Protein AF-A0A0A9ATW8-F1 (afdb_monomer_lite)

Organism: Arundo donax (NCBI:txid35708)

Radius of gyration: 14.42 Å; chains: 1; bounding box: 28×34×36 Å

Sequence (84 aa):
MYNFLVRILTVMSMLDSKVEVKENTIKFFMETEFCEFSPELEDHFEIFEHIRGFNVTVVTSASTKDVTSLLWSGFLLKDEGETN

Structure (mmCIF, N/CA/C/O backbone):
data_AF-A0A0A9ATW8-F1
#
_entry.id   AF-A0A0A9ATW8-F1
#
loop_
_atom_site.group_PDB
_atom_site.id
_atom_site.type_symbol
_atom_site.label_atom_id
_atom_site.label_alt_id
_atom_site.label_comp_id
_atom_site.label_asym_id
_atom_site.label_entity_id
_atom_site.label_seq_id
_atom_site.pdbx_PDB_ins_code
_atom_site.Cartn_x
_atom_site.Cartn_y
_atom_site.Cartn_z
_atom_site.occupancy
_atom_site.B_iso_or_equiv
_atom_site.auth_seq_id
_atom_site.auth_comp_id
_atom_site.auth_asym_id
_atom_site.auth_atom_id
_atom_site.pdbx_PDB_model_num
ATOM 1 N N . MET A 1 1 ? 7.447 -9.881 2.934 1.00 78.56 1 MET A N 1
ATOM 2 C CA . MET A 1 1 ? 6.292 -8.961 3.027 1.00 78.56 1 MET A CA 1
ATOM 3 C C . MET A 1 1 ? 6.712 -7.537 3.378 1.00 78.56 1 MET A C 1
ATOM 5 O O . MET A 1 1 ? 6.415 -6.641 2.606 1.00 78.56 1 MET A O 1
ATOM 9 N N . TY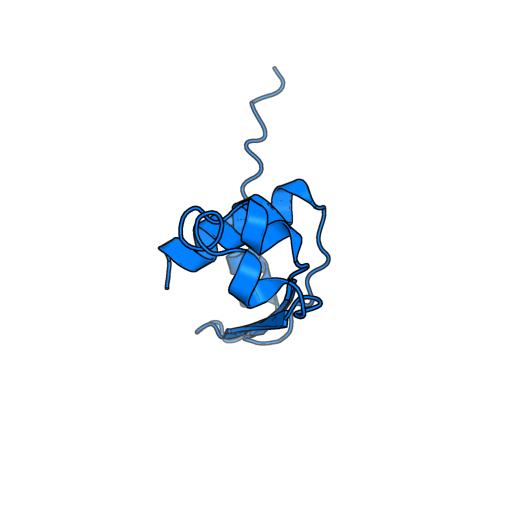R A 1 2 ? 7.432 -7.322 4.485 1.00 81.31 2 TYR A N 1
ATOM 10 C CA . TYR A 1 2 ? 7.836 -5.979 4.927 1.00 81.31 2 TYR A CA 1
ATOM 11 C C . TYR A 1 2 ? 8.617 -5.175 3.869 1.00 81.31 2 TYR A C 1
ATOM 13 O O . TYR A 1 2 ? 8.216 -4.064 3.564 1.00 81.31 2 TYR A O 1
ATOM 21 N N . ASN A 1 3 ? 9.635 -5.755 3.217 1.00 81.19 3 ASN A N 1
ATOM 22 C CA . ASN A 1 3 ? 10.408 -5.048 2.176 1.00 81.19 3 ASN A CA 1
ATOM 23 C C . ASN A 1 3 ? 9.539 -4.531 1.018 1.00 81.19 3 ASN A C 1
ATOM 25 O O . ASN A 1 3 ? 9.717 -3.410 0.561 1.00 81.19 3 ASN A O 1
ATOM 29 N N . PHE A 1 4 ? 8.565 -5.330 0.578 1.00 82.06 4 PHE A N 1
ATOM 30 C CA . PHE A 1 4 ? 7.615 -4.918 -0.454 1.00 82.06 4 PHE A CA 1
ATOM 31 C C . PHE A 1 4 ? 6.714 -3.779 0.035 1.00 82.06 4 PHE A C 1
ATOM 33 O O . PHE A 1 4 ? 6.518 -2.811 -0.687 1.00 82.06 4 PHE A O 1
ATOM 40 N N . LEU A 1 5 ? 6.221 -3.855 1.280 1.00 84.19 5 LEU A N 1
ATOM 41 C CA . LEU A 1 5 ? 5.449 -2.769 1.891 1.00 84.19 5 LEU A CA 1
ATOM 42 C C . LEU A 1 5 ? 6.260 -1.474 1.984 1.00 84.19 5 LEU A C 1
ATOM 44 O O . LEU A 1 5 ? 5.724 -0.430 1.648 1.00 84.19 5 LEU A O 1
ATOM 48 N N . VAL A 1 6 ? 7.536 -1.535 2.378 1.00 83.81 6 VAL A N 1
ATOM 49 C CA . VAL A 1 6 ? 8.413 -0.352 2.437 1.00 83.81 6 VAL A CA 1
ATOM 50 C C . VAL A 1 6 ? 8.537 0.298 1.060 1.00 83.81 6 VAL A C 1
ATOM 52 O O . VAL A 1 6 ? 8.279 1.491 0.942 1.00 83.81 6 VAL A O 1
ATOM 55 N N . ARG A 1 7 ? 8.841 -0.478 0.009 1.00 83.25 7 ARG A N 1
ATOM 56 C CA . ARG A 1 7 ? 8.931 0.053 -1.365 1.00 83.25 7 ARG A CA 1
ATOM 57 C C . ARG A 1 7 ? 7.620 0.694 -1.817 1.00 83.25 7 ARG A C 1
ATOM 59 O O . ARG A 1 7 ? 7.623 1.810 -2.325 1.00 83.25 7 ARG A O 1
ATOM 66 N N . ILE A 1 8 ? 6.499 0.008 -1.592 1.00 84.81 8 ILE A N 1
ATOM 67 C CA . ILE A 1 8 ? 5.167 0.526 -1.909 1.00 84.81 8 ILE A CA 1
ATOM 68 C C . ILE A 1 8 ? 4.900 1.845 -1.189 1.00 84.81 8 ILE A C 1
ATOM 70 O O . ILE A 1 8 ? 4.447 2.792 -1.820 1.00 84.81 8 ILE A O 1
ATOM 74 N N . LEU A 1 9 ? 5.173 1.914 0.115 1.00 83.62 9 LEU A N 1
ATOM 75 C CA . LEU A 1 9 ? 4.926 3.107 0.921 1.00 83.62 9 LEU A CA 1
ATOM 76 C C . LEU A 1 9 ? 5.764 4.291 0.434 1.00 83.62 9 LEU A C 1
ATOM 78 O O . LEU A 1 9 ? 5.243 5.402 0.357 1.00 83.62 9 LEU A O 1
ATOM 82 N N . THR A 1 10 ? 7.020 4.053 0.045 1.00 83.06 10 THR A N 1
ATOM 83 C CA . THR A 1 10 ? 7.879 5.082 -0.555 1.00 83.06 10 THR A CA 1
ATOM 84 C C . THR A 1 10 ? 7.267 5.637 -1.839 1.00 83.06 10 THR A C 1
ATOM 86 O O . THR A 1 10 ? 7.100 6.849 -1.951 1.00 83.06 10 THR A O 1
ATOM 89 N N . VAL A 1 11 ? 6.862 4.768 -2.771 1.00 80.94 11 VAL A N 1
ATOM 90 C CA . VAL A 1 11 ? 6.248 5.190 -4.043 1.00 80.94 11 VAL A CA 1
ATOM 91 C C . VAL A 1 11 ? 4.913 5.898 -3.809 1.00 80.94 11 VAL A C 1
ATOM 93 O O . VAL A 1 11 ? 4.680 6.981 -4.340 1.00 80.94 11 VAL A O 1
ATOM 96 N N . MET A 1 12 ? 4.052 5.346 -2.952 1.00 80.06 12 MET A N 1
ATOM 97 C CA . MET A 1 12 ? 2.762 5.955 -2.610 1.00 80.06 12 MET A CA 1
ATOM 98 C C . MET A 1 12 ? 2.919 7.342 -1.980 1.00 80.06 12 MET A C 1
ATOM 100 O O . MET A 1 12 ? 2.102 8.222 -2.247 1.00 80.06 12 MET A O 1
ATOM 104 N N . SER A 1 13 ? 3.955 7.547 -1.159 1.00 78.81 13 SER A N 1
ATOM 105 C CA . SER A 1 13 ? 4.244 8.848 -0.549 1.00 78.81 13 SER A CA 1
ATOM 106 C C . SER A 1 13 ? 4.744 9.885 -1.557 1.00 78.81 13 SER A C 1
ATOM 108 O O . SER A 1 13 ? 4.603 11.075 -1.288 1.00 78.81 13 SER A O 1
ATOM 110 N N . MET A 1 14 ? 5.341 9.469 -2.677 1.00 79.56 14 MET A N 1
ATOM 111 C CA . MET A 1 14 ? 5.773 10.377 -3.748 1.00 79.56 14 MET A CA 1
ATOM 112 C C . MET A 1 14 ? 4.617 10.779 -4.671 1.00 79.56 14 MET A C 1
ATOM 114 O O . MET A 1 14 ? 4.635 11.872 -5.227 1.00 79.56 14 MET A O 1
ATOM 118 N N . LEU A 1 15 ? 3.622 9.901 -4.832 1.00 76.19 15 LEU A N 1
ATOM 119 C CA . LEU A 1 15 ? 2.529 10.051 -5.801 1.00 76.19 15 LEU A CA 1
ATOM 120 C C . LEU A 1 15 ? 1.197 10.512 -5.178 1.00 76.19 15 LEU A C 1
ATOM 122 O O . LEU A 1 15 ? 0.172 10.497 -5.856 1.00 76.19 15 LEU A O 1
ATOM 126 N N . ASP A 1 16 ? 1.182 10.866 -3.886 1.00 74.94 16 ASP A N 1
ATOM 127 C CA . ASP A 1 16 ? -0.023 11.245 -3.124 1.00 74.94 16 ASP A CA 1
ATOM 128 C C . ASP A 1 16 ? -1.208 10.272 -3.335 1.00 74.94 16 ASP A C 1
ATOM 130 O O . ASP A 1 16 ? -2.382 10.656 -3.443 1.00 74.94 16 ASP A O 1
ATOM 134 N N . SER A 1 17 ? -0.903 8.972 -3.419 1.00 77.25 17 SER A N 1
ATOM 135 C CA . SER A 1 17 ? -1.877 7.950 -3.802 1.00 77.25 17 SER A CA 1
ATOM 136 C C . SER A 1 17 ? -2.992 7.799 -2.764 1.00 77.25 17 SER A C 1
ATOM 138 O O . SER A 1 17 ? -2.757 7.685 -1.558 1.00 77.25 17 SER A O 1
ATOM 140 N N . LYS A 1 18 ? -4.242 7.728 -3.234 1.00 85.56 18 LYS A N 1
ATOM 141 C CA . LYS A 1 18 ? -5.403 7.528 -2.358 1.00 85.56 18 LYS A CA 1
ATOM 142 C C . LYS A 1 18 ? -5.463 6.094 -1.841 1.00 85.56 18 LYS A C 1
ATOM 144 O O . LYS A 1 18 ? -5.315 5.137 -2.599 1.00 85.56 18 LYS A O 1
ATOM 149 N N . VAL A 1 19 ? -5.783 5.959 -0.557 1.00 90.38 19 VAL A N 1
ATOM 150 C CA . VAL A 1 19 ? -5.974 4.672 0.112 1.00 90.38 19 VAL A CA 1
ATOM 151 C C . VAL A 1 19 ? -7.405 4.540 0.632 1.00 90.38 19 VAL A C 1
ATOM 153 O O . VAL A 1 19 ? -7.982 5.488 1.167 1.00 90.38 19 VAL A O 1
ATOM 156 N N . GLU A 1 20 ? -7.983 3.353 0.500 1.00 94.19 20 GLU A N 1
ATOM 157 C CA . GLU A 1 20 ? -9.251 2.982 1.118 1.00 94.19 20 GLU A CA 1
ATOM 158 C C . GLU A 1 20 ? -8.984 2.072 2.322 1.00 94.19 20 GLU A C 1
ATOM 160 O O . GLU A 1 20 ? -8.529 0.936 2.174 1.00 94.19 20 GLU A O 1
ATOM 165 N N . VAL A 1 21 ? -9.312 2.553 3.523 1.00 94.31 21 VAL A N 1
ATOM 166 C CA . VAL A 1 21 ? -9.241 1.752 4.752 1.00 94.31 21 VAL A CA 1
ATOM 167 C C . VAL A 1 21 ? -10.628 1.219 5.115 1.00 94.31 21 VAL A C 1
ATOM 169 O O . VAL A 1 21 ? -11.590 1.981 5.276 1.00 94.31 21 VAL A O 1
ATOM 172 N N . LYS A 1 22 ? -10.722 -0.104 5.262 1.00 93.19 22 LYS A N 1
ATOM 173 C CA . LYS A 1 22 ? -11.888 -0.852 5.769 1.00 93.19 22 LYS A CA 1
ATOM 174 C C . LYS A 1 22 ? -11.491 -1.608 7.047 1.00 93.19 22 LYS A C 1
ATOM 176 O O . LYS A 1 22 ? -10.416 -1.346 7.567 1.00 93.19 22 LYS A O 1
ATOM 181 N N . GLU A 1 23 ? -12.352 -2.496 7.561 1.00 95.38 23 GLU A N 1
ATOM 182 C CA . GLU A 1 23 ? -12.176 -3.218 8.841 1.00 95.38 23 GLU A CA 1
ATOM 183 C C . GLU A 1 23 ? -10.736 -3.661 9.106 1.00 95.38 23 GLU A C 1
ATOM 185 O O . GLU A 1 23 ? -10.030 -2.973 9.829 1.00 95.38 23 GLU A O 1
ATOM 190 N N . ASN A 1 24 ? -10.289 -4.762 8.506 1.00 96.44 24 ASN A N 1
ATOM 191 C CA . ASN A 1 24 ? -8.930 -5.290 8.641 1.00 96.44 24 ASN A CA 1
ATOM 192 C C . ASN A 1 24 ? -8.148 -5.203 7.322 1.00 96.44 24 ASN A C 1
ATOM 194 O O . ASN A 1 24 ? -7.175 -5.927 7.118 1.00 96.44 24 ASN A O 1
ATOM 198 N N . THR A 1 25 ? -8.599 -4.363 6.386 1.00 96.06 25 THR A N 1
ATOM 199 C CA . THR A 1 25 ? -8.008 -4.279 5.046 1.00 96.06 25 THR A CA 1
ATOM 200 C C . THR A 1 25 ? -7.717 -2.856 4.623 1.00 96.06 25 THR A C 1
ATOM 202 O O . THR A 1 25 ? -8.541 -1.960 4.824 1.00 96.06 25 THR A O 1
ATOM 205 N N . ILE A 1 26 ? -6.600 -2.694 3.927 1.00 94.06 26 ILE A N 1
ATOM 206 C CA . ILE A 1 26 ? -6.158 -1.447 3.311 1.00 94.06 26 ILE A CA 1
ATOM 207 C C . ILE A 1 26 ? -6.042 -1.712 1.814 1.00 94.06 26 ILE A C 1
ATOM 209 O O . ILE A 1 26 ? -5.356 -2.653 1.408 1.00 94.06 26 ILE A O 1
ATOM 213 N N . LYS A 1 27 ? -6.747 -0.931 0.998 1.00 94.12 27 LYS A N 1
ATOM 214 C CA . LYS A 1 27 ? -6.791 -1.100 -0.457 1.00 94.12 27 LYS A CA 1
ATOM 215 C C . LYS A 1 27 ? -6.297 0.149 -1.155 1.00 94.12 27 LYS A C 1
ATOM 217 O O . LYS A 1 27 ? -6.680 1.255 -0.786 1.00 94.12 27 LYS A O 1
ATOM 222 N N . PHE A 1 28 ? -5.488 -0.029 -2.183 1.00 90.38 28 PHE A N 1
ATOM 223 C CA . PHE A 1 28 ? -5.039 1.059 -3.041 1.00 90.38 28 PHE A CA 1
ATOM 224 C C . PHE A 1 28 ? -4.715 0.518 -4.427 1.00 90.38 28 PHE A C 1
ATOM 226 O O . PHE A 1 28 ? -4.482 -0.681 -4.611 1.00 90.38 28 PHE A O 1
ATOM 233 N N . PHE A 1 29 ? -4.737 1.416 -5.402 1.00 89.50 29 PHE A N 1
ATOM 234 C CA . PHE A 1 29 ? -4.265 1.135 -6.745 1.00 89.50 29 PHE A CA 1
ATOM 235 C C . PHE A 1 29 ? -2.815 1.587 -6.855 1.00 89.50 29 PHE A C 1
ATOM 237 O O . PHE A 1 29 ? -2.464 2.661 -6.370 1.00 89.50 29 PHE A O 1
ATOM 244 N N . MET A 1 30 ? -1.987 0.747 -7.458 1.00 87.06 30 MET A N 1
ATOM 245 C CA . MET A 1 30 ? -0.598 1.049 -7.744 1.00 87.06 30 MET A CA 1
ATOM 246 C C . MET A 1 30 ? -0.461 1.270 -9.240 1.00 87.06 30 MET A C 1
ATOM 248 O O . MET A 1 30 ? -0.774 0.365 -10.014 1.00 87.06 30 MET A O 1
ATOM 252 N N . GLU A 1 31 ? -0.034 2.468 -9.623 1.00 85.19 31 GLU A N 1
ATOM 253 C CA . GLU A 1 31 ? 0.240 2.802 -11.017 1.00 85.19 31 GLU A CA 1
ATOM 254 C C . GLU A 1 31 ? 1.564 2.174 -11.490 1.00 85.19 31 GLU A C 1
ATOM 256 O O . GLU A 1 31 ? 2.319 1.581 -10.708 1.00 85.19 31 GLU A O 1
ATOM 261 N N . THR A 1 32 ? 1.814 2.229 -12.795 1.00 83.12 32 THR A N 1
ATOM 262 C CA . THR A 1 32 ? 2.964 1.570 -13.434 1.00 83.12 32 THR A CA 1
ATOM 263 C C . THR A 1 32 ? 4.301 2.185 -13.059 1.00 83.12 32 THR A C 1
ATOM 265 O O . THR A 1 32 ? 5.312 1.491 -13.132 1.00 83.12 32 THR A O 1
ATOM 268 N N . GLU A 1 33 ? 4.314 3.435 -12.598 1.00 77.31 33 GLU A N 1
ATOM 269 C CA . GLU A 1 33 ? 5.503 4.135 -12.107 1.00 77.31 33 GLU A CA 1
ATOM 270 C C . GLU A 1 33 ? 6.174 3.356 -10.967 1.00 77.31 33 GLU A C 1
ATOM 272 O O . GLU A 1 33 ? 7.385 3.425 -10.792 1.00 77.31 33 GLU A O 1
ATOM 277 N N . PHE A 1 34 ? 5.433 2.522 -10.224 1.00 78.62 34 PHE A N 1
ATOM 278 C CA . PHE A 1 34 ? 6.038 1.609 -9.250 1.00 78.62 34 PHE A CA 1
ATOM 279 C C . PHE A 1 34 ? 7.113 0.698 -9.860 1.00 78.62 34 PHE A C 1
ATOM 281 O O . PHE A 1 34 ? 8.114 0.416 -9.202 1.00 78.62 34 PHE A O 1
ATOM 288 N N . CYS A 1 35 ? 6.922 0.233 -11.097 1.00 78.44 35 CYS A N 1
ATOM 289 C CA . CYS A 1 35 ? 7.892 -0.614 -11.787 1.00 78.44 35 CYS A CA 1
ATOM 290 C C . CYS A 1 35 ? 9.181 0.146 -12.126 1.00 78.44 35 CYS A C 1
ATOM 292 O O . CYS A 1 35 ? 10.236 -0.474 -12.165 1.00 78.44 35 CYS A O 1
ATOM 294 N N . GLU A 1 36 ? 9.107 1.467 -12.299 1.00 76.69 36 GLU A N 1
ATOM 295 C CA . GLU A 1 36 ? 10.278 2.333 -12.485 1.00 76.69 36 GLU A CA 1
ATOM 296 C C . GLU A 1 36 ? 11.026 2.560 -11.160 1.00 76.69 36 GLU A C 1
ATOM 298 O O . GLU A 1 36 ? 12.244 2.688 -11.142 1.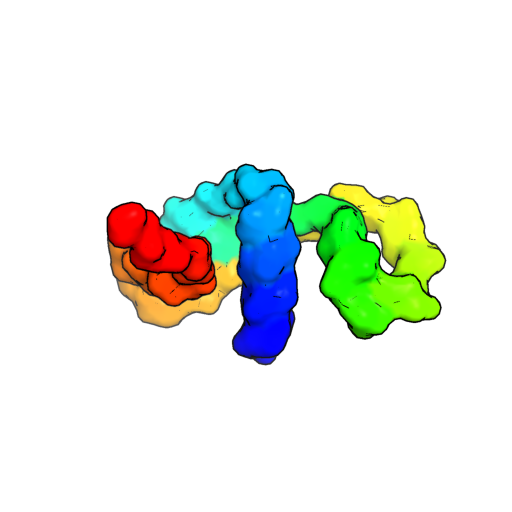00 76.69 36 GLU A O 1
ATOM 303 N N . PHE A 1 37 ? 10.313 2.568 -10.027 1.00 75.12 37 PHE A N 1
ATOM 304 C CA . PHE A 1 37 ? 10.896 2.803 -8.698 1.00 75.12 37 PHE A CA 1
ATOM 305 C C . PHE A 1 37 ? 11.319 1.531 -7.946 1.00 75.12 37 PHE A C 1
ATOM 307 O O . PHE A 1 37 ? 11.868 1.617 -6.841 1.00 75.12 37 PHE A O 1
ATOM 314 N N . SER A 1 38 ? 11.048 0.344 -8.493 1.00 77.62 38 SER A N 1
ATOM 315 C CA . SER A 1 38 ? 11.456 -0.931 -7.902 1.00 77.62 38 SER A CA 1
ATOM 316 C C . SER A 1 38 ? 12.692 -1.457 -8.639 1.00 77.62 38 SER A C 1
ATOM 318 O O . SER A 1 38 ? 12.544 -1.931 -9.758 1.00 77.62 38 SER A O 1
ATOM 320 N N . PRO A 1 39 ? 13.883 -1.486 -8.013 1.00 78.44 39 PRO A N 1
ATOM 321 C CA . PRO A 1 39 ? 15.110 -2.053 -8.580 1.00 78.44 39 PRO A CA 1
ATOM 322 C C . PRO A 1 39 ? 14.942 -3.466 -9.146 1.00 78.44 39 PRO A C 1
ATOM 324 O O . PRO A 1 39 ? 15.597 -3.841 -10.105 1.00 78.44 39 PRO A O 1
ATOM 327 N N . GLU A 1 40 ? 14.062 -4.277 -8.551 1.00 78.94 40 GLU A N 1
ATOM 328 C CA . GLU A 1 40 ? 13.776 -5.632 -9.032 1.00 78.94 40 GLU A CA 1
ATOM 329 C C . GLU A 1 40 ? 13.015 -5.666 -10.366 1.00 78.94 40 GLU A C 1
ATOM 331 O O . GLU A 1 40 ? 12.996 -6.704 -11.024 1.00 78.94 40 GLU A O 1
ATOM 336 N N . LEU A 1 41 ? 12.336 -4.574 -10.718 1.00 81.38 41 LEU A N 1
ATOM 337 C CA . LEU A 1 41 ? 11.497 -4.449 -11.910 1.00 81.38 41 LEU A CA 1
ATOM 338 C C . LEU A 1 41 ? 12.108 -3.500 -12.945 1.00 81.38 41 LEU A C 1
ATOM 340 O O . LEU A 1 41 ? 11.847 -3.685 -14.127 1.00 81.38 41 LEU A O 1
ATOM 344 N N . GLU A 1 42 ? 12.927 -2.540 -12.513 1.00 81.38 42 GLU A N 1
ATOM 345 C CA . GLU A 1 42 ? 13.595 -1.547 -13.361 1.00 81.38 42 GLU A CA 1
ATOM 346 C C . GLU A 1 42 ? 14.424 -2.216 -14.470 1.00 81.38 42 GLU A C 1
ATOM 348 O O . GLU A 1 42 ? 14.268 -1.881 -15.642 1.00 81.38 42 GLU A O 1
ATOM 353 N N . ASP A 1 43 ? 15.215 -3.238 -14.121 1.00 83.31 43 ASP A N 1
ATOM 354 C CA . ASP A 1 43 ? 16.068 -3.980 -15.065 1.00 83.31 43 ASP A CA 1
ATOM 355 C C . ASP A 1 43 ? 15.281 -4.821 -16.094 1.00 83.31 43 ASP A C 1
ATOM 357 O O . ASP A 1 43 ? 15.860 -5.283 -17.079 1.00 83.31 43 ASP A O 1
ATOM 361 N N . HIS A 1 44 ? 13.980 -5.039 -15.866 1.00 84.62 44 HIS A N 1
ATOM 362 C CA . HIS A 1 44 ? 13.109 -5.897 -16.681 1.00 84.62 44 HIS A CA 1
ATOM 363 C C . HIS A 1 44 ? 11.747 -5.255 -16.983 1.00 84.62 44 HIS A C 1
ATOM 365 O O . HIS A 1 44 ? 10.720 -5.944 -17.100 1.00 84.62 44 HIS A O 1
ATOM 371 N N . PHE A 1 45 ? 11.711 -3.924 -17.080 1.00 79.19 45 PHE A N 1
ATOM 372 C CA . PHE A 1 45 ? 10.474 -3.167 -17.268 1.00 79.19 45 PHE A CA 1
ATOM 373 C C . PHE A 1 45 ? 9.713 -3.583 -18.539 1.00 79.19 45 PHE A C 1
ATOM 375 O O . PHE A 1 45 ? 8.483 -3.512 -18.570 1.00 79.19 45 PHE A O 1
ATOM 382 N N . GLU A 1 46 ? 10.403 -4.110 -19.555 1.00 83.50 46 GLU A N 1
ATOM 383 C CA . GLU A 1 46 ? 9.809 -4.601 -20.804 1.00 83.50 46 GLU A CA 1
ATOM 384 C C . GLU A 1 46 ? 8.720 -5.665 -20.589 1.00 83.50 46 GLU A C 1
ATOM 386 O O . GLU A 1 46 ? 7.755 -5.740 -21.349 1.00 83.50 46 GLU A O 1
ATOM 391 N N . ILE A 1 47 ? 8.815 -6.460 -19.519 1.00 84.88 47 ILE A N 1
ATOM 392 C CA . ILE A 1 47 ? 7.815 -7.488 -19.189 1.00 84.88 47 ILE A CA 1
ATOM 393 C C . ILE A 1 47 ? 6.498 -6.842 -18.717 1.00 84.88 47 ILE A C 1
ATOM 395 O O . ILE A 1 47 ? 5.420 -7.437 -18.823 1.00 84.88 47 ILE A O 1
ATOM 399 N N . PHE A 1 48 ? 6.574 -5.610 -18.217 1.00 82.12 48 PHE A N 1
ATOM 400 C CA . PHE A 1 48 ? 5.481 -4.866 -17.601 1.00 82.12 48 PHE A CA 1
ATOM 401 C C . PHE A 1 48 ? 4.954 -3.723 -18.479 1.00 82.12 48 PHE A C 1
ATOM 403 O O . PHE A 1 48 ? 4.010 -3.049 -18.076 1.00 82.12 48 PHE A O 1
ATOM 410 N N . GLU A 1 49 ? 5.452 -3.551 -19.707 1.00 79.81 49 GLU A N 1
ATOM 411 C CA . GLU A 1 49 ? 5.049 -2.441 -20.593 1.00 79.81 49 GLU A CA 1
ATOM 412 C C . GLU A 1 49 ? 3.528 -2.377 -20.86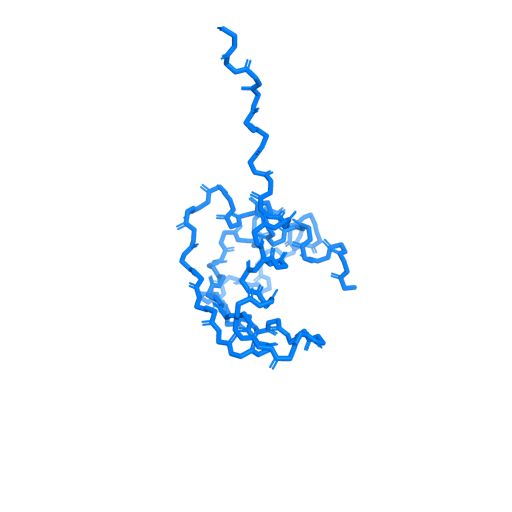0 1.00 79.81 49 GLU A C 1
ATOM 414 O O . GLU A 1 49 ? 2.971 -1.320 -21.152 1.00 79.81 49 GLU A O 1
ATOM 419 N N . HIS A 1 50 ? 2.838 -3.517 -20.747 1.00 84.38 50 HIS A N 1
ATOM 420 C CA . HIS A 1 50 ? 1.407 -3.649 -21.018 1.00 84.38 50 HIS A CA 1
ATOM 421 C C . HIS A 1 50 ? 0.517 -3.576 -19.773 1.00 84.38 50 HIS A C 1
ATOM 423 O O . HIS A 1 50 ? -0.712 -3.487 -19.909 1.00 84.38 50 HIS A O 1
ATOM 429 N N . ILE A 1 51 ? 1.082 -3.667 -18.564 1.00 85.06 51 ILE A N 1
ATOM 430 C CA . ILE A 1 51 ? 0.269 -3.534 -17.353 1.00 85.06 51 ILE A CA 1
ATOM 431 C C . ILE A 1 51 ? -0.093 -2.062 -17.169 1.00 85.06 51 ILE A C 1
ATOM 433 O O . ILE A 1 51 ? 0.670 -1.179 -17.521 1.00 85.06 51 ILE A O 1
ATOM 437 N N . ARG A 1 52 ? -1.283 -1.785 -16.636 1.00 83.94 52 ARG A N 1
ATOM 438 C CA . ARG A 1 52 ? -1.731 -0.410 -16.336 1.00 83.94 52 ARG A CA 1
ATOM 439 C C . ARG A 1 52 ? -1.619 -0.069 -14.853 1.00 83.94 52 ARG A C 1
ATOM 441 O O . ARG A 1 52 ? -2.174 0.927 -14.413 1.00 83.94 52 ARG A O 1
ATOM 448 N N . GLY A 1 53 ? -0.972 -0.944 -14.090 1.00 87.19 53 GLY A N 1
ATOM 449 C CA . GLY A 1 53 ? -1.023 -0.965 -12.638 1.00 87.19 53 GLY A CA 1
ATOM 450 C C . GLY A 1 53 ? -1.845 -2.134 -12.101 1.00 87.19 53 GLY A C 1
ATOM 451 O O . GLY A 1 53 ? -2.360 -2.971 -12.852 1.00 87.19 53 GLY A O 1
ATOM 452 N N . PHE A 1 54 ? -1.946 -2.215 -10.780 1.00 88.56 54 PHE A N 1
ATOM 453 C CA . PHE A 1 54 ? -2.599 -3.326 -10.094 1.00 88.56 54 PHE A CA 1
ATOM 454 C C . PHE A 1 54 ? -3.236 -2.891 -8.775 1.00 88.56 54 PHE A C 1
ATOM 456 O O . PHE A 1 54 ? -2.810 -1.947 -8.114 1.00 88.56 54 PHE A O 1
ATOM 463 N N . ASN A 1 55 ? -4.284 -3.611 -8.373 1.00 91.69 55 ASN A N 1
ATOM 464 C CA . ASN A 1 55 ? -4.912 -3.411 -7.073 1.00 91.69 55 ASN A CA 1
ATOM 465 C C . ASN A 1 55 ? -4.126 -4.156 -5.999 1.00 91.69 55 ASN A C 1
ATOM 467 O O . ASN A 1 55 ? -3.929 -5.369 -6.100 1.00 91.69 55 ASN A O 1
ATOM 471 N N . VAL A 1 56 ? -3.765 -3.455 -4.931 1.00 90.25 56 VAL A N 1
ATOM 472 C CA . VAL A 1 56 ? -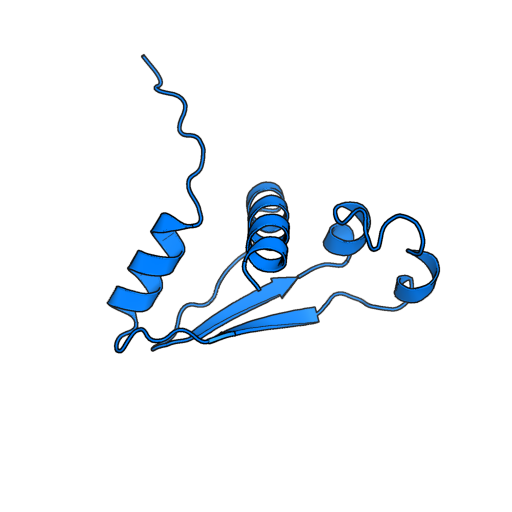3.148 -4.049 -3.748 1.00 90.25 56 VAL A CA 1
ATOM 473 C C . VAL A 1 56 ? -4.164 -4.058 -2.616 1.00 90.25 56 VAL A C 1
ATOM 475 O O . VAL A 1 56 ? -4.857 -3.074 -2.362 1.00 90.25 56 VAL A O 1
ATOM 478 N N . THR A 1 57 ? -4.278 -5.196 -1.935 1.00 94.50 57 THR A N 1
ATOM 479 C CA . THR A 1 57 ? -5.047 -5.327 -0.694 1.00 94.50 57 THR A CA 1
ATOM 480 C C . THR A 1 57 ? -4.125 -5.866 0.387 1.00 94.50 57 THR A C 1
ATOM 482 O O . THR A 1 57 ? -3.691 -7.014 0.323 1.00 94.50 57 THR A O 1
ATOM 485 N N . VAL A 1 58 ? -3.839 -5.040 1.387 1.00 92.56 58 VAL A N 1
ATOM 486 C CA . VAL A 1 58 ? -3.124 -5.456 2.594 1.00 92.56 58 VAL A CA 1
ATOM 487 C C . VAL A 1 58 ? -4.160 -5.916 3.606 1.00 92.56 58 VAL A C 1
ATOM 489 O O . VAL A 1 58 ? -5.029 -5.140 3.999 1.00 92.56 58 VAL A O 1
ATOM 492 N N . VAL A 1 59 ? -4.076 -7.178 4.017 1.00 94.88 59 VAL A N 1
ATOM 493 C CA . VAL A 1 59 ? -4.907 -7.743 5.084 1.00 94.88 59 VAL A CA 1
ATOM 494 C C . VAL A 1 59 ? -4.098 -7.732 6.372 1.00 94.88 59 VAL A C 1
ATOM 496 O O . VAL A 1 59 ? -2.959 -8.201 6.401 1.00 94.88 59 VAL A O 1
ATOM 499 N N . THR A 1 60 ? -4.676 -7.182 7.430 1.00 94.31 60 THR A N 1
ATOM 500 C CA . THR A 1 60 ? -4.037 -7.015 8.733 1.00 94.31 60 THR A CA 1
ATOM 501 C C . THR A 1 60 ? -4.723 -7.899 9.773 1.00 94.31 60 THR A C 1
ATOM 503 O O . THR A 1 60 ? -5.809 -8.443 9.558 1.00 94.31 60 THR A O 1
ATOM 506 N N . SER A 1 61 ? -4.076 -8.049 10.926 1.00 96.12 61 SER A N 1
ATOM 507 C CA . SER A 1 61 ? -4.656 -8.689 12.110 1.00 96.12 61 SER A CA 1
ATOM 508 C C . SER A 1 61 ? -5.512 -7.738 12.953 1.00 96.12 61 SER A C 1
ATOM 510 O O . SER A 1 61 ? -6.023 -8.146 13.996 1.00 96.12 61 SER A O 1
ATOM 512 N N . ALA A 1 62 ? -5.651 -6.473 12.546 1.00 96.00 62 ALA A N 1
ATOM 513 C CA . ALA A 1 62 ? -6.458 -5.504 13.269 1.00 96.00 62 ALA A CA 1
ATOM 514 C C . ALA A 1 62 ? -7.935 -5.916 13.255 1.00 96.00 62 ALA A C 1
ATOM 516 O O . ALA A 1 62 ? -8.451 -6.411 12.257 1.00 96.00 62 ALA A O 1
ATOM 517 N N . SER A 1 63 ? -8.616 -5.709 14.378 1.00 94.06 63 SER A N 1
ATOM 518 C CA . SER A 1 63 ? -10.006 -6.135 14.566 1.00 94.06 63 SER A CA 1
ATOM 519 C C . SER A 1 63 ? -11.034 -5.076 14.174 1.00 94.06 63 SER A C 1
ATOM 521 O O . SER A 1 63 ? -12.206 -5.400 14.007 1.00 94.06 63 SER A O 1
ATOM 523 N N . THR A 1 64 ? -10.625 -3.813 14.038 1.00 96.25 64 THR A N 1
ATOM 524 C CA . THR A 1 64 ? -11.514 -2.700 13.695 1.00 96.25 64 THR A CA 1
ATOM 525 C C . THR A 1 64 ? -10.855 -1.768 12.687 1.00 96.25 64 THR A C 1
ATOM 527 O O . THR A 1 64 ? -9.627 -1.673 12.606 1.00 96.25 64 THR A O 1
ATOM 530 N N . LYS A 1 65 ? -11.691 -1.017 11.961 1.00 96.06 65 LYS A N 1
ATOM 531 C CA . LYS A 1 65 ? -11.238 0.001 11.006 1.00 96.06 65 LYS A CA 1
ATOM 532 C C . LYS A 1 65 ? -10.321 1.042 11.658 1.00 96.06 65 LYS A C 1
ATOM 534 O O . LYS A 1 65 ? -9.353 1.463 11.031 1.00 96.06 65 LYS A O 1
ATOM 539 N N . ASP A 1 66 ? -10.602 1.440 12.897 1.00 96.00 66 ASP A N 1
ATOM 540 C CA . ASP A 1 66 ? -9.809 2.450 13.609 1.00 96.00 66 ASP A CA 1
ATOM 541 C C . ASP A 1 66 ? -8.406 1.928 13.931 1.00 96.00 66 ASP A C 1
ATOM 543 O O . ASP A 1 66 ? -7.422 2.632 13.712 1.00 96.00 66 ASP A O 1
ATOM 547 N N . VAL A 1 67 ? -8.291 0.662 14.354 1.00 96.44 67 VAL A N 1
ATOM 548 C CA . VAL A 1 67 ? -6.990 0.016 14.593 1.00 96.44 67 VAL A CA 1
ATOM 549 C C . VAL A 1 67 ? -6.219 -0.156 13.282 1.00 96.44 67 VAL A C 1
ATOM 551 O O . VAL A 1 67 ? -5.015 0.094 13.246 1.00 96.44 67 VAL A O 1
ATOM 554 N N . THR A 1 68 ? -6.894 -0.512 12.184 1.00 95.75 68 THR A N 1
ATOM 555 C CA . THR A 1 68 ? -6.267 -0.573 10.850 1.00 95.75 68 THR A CA 1
ATOM 556 C C . THR A 1 68 ? -5.795 0.800 10.379 1.00 95.75 68 THR A C 1
ATOM 558 O O . THR A 1 68 ? -4.704 0.917 9.825 1.00 95.75 68 THR A O 1
ATOM 561 N N . SER A 1 69 ? -6.586 1.845 10.624 1.00 93.25 69 SER A N 1
ATOM 562 C CA . SER A 1 69 ? -6.230 3.224 10.270 1.00 93.25 69 SER A CA 1
ATOM 563 C C . SER A 1 69 ? -5.021 3.700 11.075 1.00 93.25 69 SER A C 1
ATOM 565 O O . SER A 1 69 ? -4.093 4.268 10.501 1.00 93.25 69 SER A O 1
ATOM 567 N N . LEU A 1 70 ? -4.988 3.401 12.379 1.00 93.94 70 LEU A N 1
ATOM 568 C CA . LEU A 1 70 ? -3.855 3.707 13.251 1.00 93.94 70 LEU A CA 1
ATOM 569 C C . LEU A 1 70 ? -2.581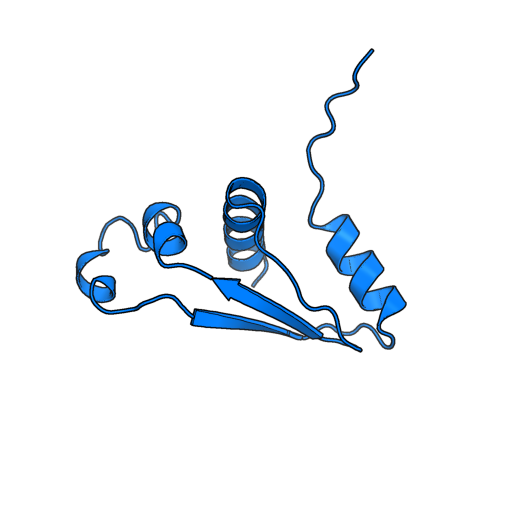 2.998 12.776 1.00 93.94 70 LEU A C 1
ATOM 571 O O . LEU A 1 70 ? -1.546 3.643 12.611 1.00 93.94 70 LEU A O 1
ATOM 575 N N . LEU A 1 71 ? -2.670 1.696 12.485 1.00 92.31 71 LEU A N 1
ATOM 576 C CA . LEU A 1 71 ? -1.558 0.919 11.937 1.00 92.31 71 LEU A CA 1
ATOM 577 C C . LEU A 1 71 ? -1.024 1.543 10.640 1.00 92.31 71 LEU A C 1
ATOM 579 O O . LEU A 1 71 ? 0.184 1.708 10.496 1.00 92.31 71 LEU A O 1
ATOM 583 N N . TRP A 1 72 ? -1.913 1.915 9.716 1.00 90.12 72 TRP A N 1
ATOM 584 C CA . TRP A 1 72 ? -1.525 2.530 8.446 1.00 90.12 72 TRP A CA 1
ATOM 585 C C . TRP A 1 72 ? -0.847 3.891 8.636 1.00 90.12 72 TRP A C 1
ATOM 587 O O . TRP A 1 72 ? 0.166 4.165 7.997 1.00 90.12 72 TRP A O 1
ATOM 597 N N . SER A 1 73 ? -1.354 4.716 9.557 1.00 88.06 73 SER A N 1
ATOM 598 C CA . SER A 1 73 ? -0.757 6.022 9.859 1.00 88.06 73 SER A CA 1
ATOM 599 C C . SER A 1 73 ? 0.670 5.912 10.406 1.00 88.06 73 SER A C 1
ATOM 601 O O . SER A 1 73 ? 1.519 6.715 10.041 1.00 88.06 73 SER A O 1
ATOM 603 N N . GLY A 1 74 ? 0.967 4.874 11.197 1.00 87.56 74 GLY A N 1
ATOM 604 C CA . GLY A 1 74 ? 2.319 4.625 11.707 1.00 87.56 74 GLY A CA 1
ATOM 605 C C . GLY A 1 74 ? 3.322 4.161 10.644 1.00 87.56 74 GLY A C 1
ATOM 606 O O . GLY A 1 74 ? 4.524 4.256 10.866 1.00 87.56 74 GLY A O 1
ATOM 607 N N . PHE A 1 75 ? 2.852 3.664 9.495 1.00 82.12 75 PHE A N 1
ATOM 608 C CA . PHE A 1 75 ? 3.714 3.285 8.371 1.00 82.12 75 PHE A CA 1
ATOM 609 C C . PHE A 1 75 ? 4.070 4.469 7.467 1.00 82.12 75 PHE A C 1
ATOM 611 O O . PHE A 1 75 ? 5.157 4.496 6.897 1.00 82.12 75 PHE A O 1
ATOM 618 N N . LEU A 1 76 ? 3.163 5.439 7.339 1.00 71.44 76 LEU A N 1
ATOM 619 C CA . LEU A 1 76 ? 3.321 6.642 6.521 1.00 71.44 76 LEU A CA 1
ATOM 620 C C . LEU A 1 76 ? 3.985 7.783 7.302 1.00 71.44 76 LEU A C 1
ATOM 622 O O . LEU A 1 76 ? 3.529 8.923 7.218 1.00 71.44 76 LEU A O 1
ATOM 626 N N . LEU A 1 77 ? 5.048 7.501 8.062 1.00 55.16 77 LEU A N 1
ATOM 627 C CA . LEU A 1 77 ? 5.874 8.569 8.622 1.00 55.16 77 LEU A CA 1
ATOM 628 C C . LEU A 1 77 ? 6.480 9.350 7.450 1.00 55.16 77 LEU A C 1
ATOM 630 O O . LEU A 1 77 ? 7.529 8.993 6.918 1.00 55.16 77 LEU A O 1
ATOM 634 N N . LYS A 1 78 ? 5.792 10.421 7.034 1.00 55.41 78 LYS A N 1
ATOM 635 C CA . LYS A 1 78 ? 6.466 11.583 6.477 1.00 55.41 78 LYS A CA 1
ATOM 636 C C . LYS A 1 78 ? 7.526 11.914 7.510 1.00 55.41 78 LYS A C 1
ATOM 638 O O . LYS A 1 78 ? 7.205 12.044 8.690 1.00 55.41 78 LYS A O 1
ATOM 643 N N . ASP A 1 79 ? 8.773 11.975 7.077 1.00 46.94 79 ASP A N 1
ATOM 644 C CA . ASP A 1 79 ? 9.810 12.633 7.847 1.00 46.94 79 ASP A CA 1
ATOM 645 C C . ASP A 1 79 ? 9.358 14.101 7.925 1.00 46.94 79 ASP A C 1
ATOM 647 O O . ASP A 1 79 ? 9.669 14.922 7.061 1.00 46.94 79 ASP A O 1
ATOM 651 N N . GLU A 1 80 ? 8.464 14.415 8.868 1.00 46.19 80 GLU A N 1
ATOM 652 C CA . GLU A 1 80 ? 8.190 15.776 9.297 1.00 46.19 80 GLU A CA 1
ATOM 653 C C . GLU A 1 80 ? 9.466 16.198 10.009 1.00 46.19 80 GLU A C 1
ATOM 655 O O . GLU A 1 80 ? 9.561 16.153 11.233 1.00 46.19 80 GLU A O 1
ATOM 660 N N . GLY A 1 81 ? 10.494 16.513 9.212 1.00 45.22 81 GLY A N 1
ATOM 661 C CA . GLY A 1 81 ? 11.689 17.159 9.706 1.00 45.22 81 GLY A CA 1
ATOM 662 C C . GLY A 1 81 ? 11.215 18.306 10.576 1.00 45.22 81 GLY A C 1
ATOM 663 O O . GLY A 1 81 ? 10.427 19.129 10.110 1.00 45.22 81 GLY A O 1
ATOM 664 N N . GLU A 1 82 ? 11.617 18.278 11.846 1.00 44.41 82 GLU A N 1
ATOM 665 C CA . GLU A 1 82 ? 11.270 19.279 12.843 1.00 44.41 82 GLU A CA 1
ATOM 666 C C . GLU A 1 82 ? 11.435 20.667 12.216 1.00 44.41 82 GLU A C 1
ATOM 668 O O . GLU A 1 82 ? 12.550 21.163 12.033 1.00 44.41 82 GLU A O 1
ATOM 673 N N . THR A 1 83 ? 10.320 21.289 11.831 1.00 44.41 83 THR A N 1
ATOM 674 C CA . THR 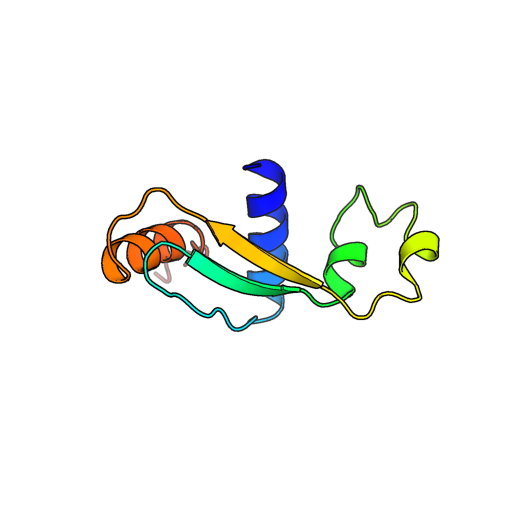A 1 83 ? 10.304 22.701 11.475 1.00 44.41 83 THR A CA 1
ATOM 675 C C . THR A 1 83 ? 10.451 23.461 12.782 1.00 44.41 83 THR A C 1
ATOM 677 O O . THR A 1 83 ? 9.455 23.779 13.433 1.00 44.41 83 THR A O 1
ATOM 680 N N . ASN A 1 84 ? 11.706 23.645 13.191 1.00 38.44 84 ASN A N 1
ATOM 681 C CA . ASN A 1 84 ? 12.108 24.634 14.186 1.00 38.44 84 ASN A CA 1
ATOM 682 C C . ASN A 1 84 ? 11.869 26.053 13.661 1.00 38.44 84 ASN A C 1
ATOM 684 O O . ASN A 1 84 ? 12.101 26.283 12.449 1.00 38.44 84 ASN A O 1
#

Secondary structure (DSSP, 8-state):
-HHHHHHHHHHHHHTT--EEE-SSEEEEEE-THHHHH-HHHHTTGGGGTT---EEEEEE-S-SSHHHHHHHHHHH---------

pLDDT: mean 82.53, std 13.31, range [38.44, 96.44]

Foldseek 3Di:
DVVVLLLVLVQCLVVVWDWDFFFQKIKGWDALCSLCSDPVNVVPVVVVPPPGTDMDIDGHPGGGSVSNVVVVVVSNPPPPPPPD

InterPro domains:
  IPR002132 Large ribosomal subunit protein uL5 [PTHR11994] (1-77)
  IPR022803 Large ribosomal subunit protein uL5 domain superfamily [G3DSA:3.30.1440.10] (1-78)
  IPR022803 Large ribosomal subunit protein uL5 domain superfamily [SSF55282] (1-77)